Protein AF-A0A239F7V4-F1 (afdb_monomer)

Secondary structure (DSSP, 8-state):
-PPP----TTSSSSHHHHHHHHHHHHHHHHHHHHHHHHHHHHHHHHHHHHHHHHHHHHHHHHHHHHHHHHHHHHHHHHHHHHHHHHHHHHHHHHHHHHHHH-TT-HHHHHHHHHHHHHTPPPTTS-HHHHHHHHHH---

Sequence (139 aa):
MNDPGGISVGEVGGVVAGIVTVATTAGAGIAWLFRWGEKREESRSAKLQKWHEELEAREARMDAERAGDIAALRVDIAKLRREHGALHNAQQLLASALRALDPNNPALRMADDLLRQAFAVDPVTPPDMVATLGRIDPA

Organism: NCBI:txid861865

pLDDT: mean 71.72, std 17.5, range [36.72, 95.81]

Foldseek 3Di:
DDDDDDDDPPPPPPPVVVVVVVVVVVVVVVVVVVVVVVVVVVVVVVVVVVVVVVVVVVVVVVVVVVVVVVVVVVVVVVVVVVVLVVVLVVVVVVLVVVCVVPVPDPVSVVVVVVVCVVNPDDPPPPVVVVVVVVVVDDD

Structure (mmCIF, N/CA/C/O backbone):
data_AF-A0A239F7V4-F1
#
_entry.id   AF-A0A239F7V4-F1
#
loop_
_atom_site.group_PDB
_atom_site.id
_atom_site.type_symbol
_atom_site.label_atom_id
_atom_site.label_alt_id
_atom_site.label_comp_id
_atom_site.label_asym_id
_atom_site.label_entity_id
_atom_site.label_seq_id
_atom_site.pdbx_PDB_ins_code
_atom_site.Cartn_x
_atom_site.Cartn_y
_atom_site.Cartn_z
_atom_site.occupancy
_atom_site.B_iso_or_equiv
_atom_site.auth_seq_id
_atom_site.auth_comp_id
_atom_site.auth_asym_id
_atom_site.auth_atom_id
_atom_site.pdbx_PDB_model_num
ATOM 1 N N . MET A 1 1 ? 77.537 -7.798 -91.311 1.00 36.72 1 MET A N 1
ATOM 2 C CA . MET A 1 1 ? 77.524 -7.498 -89.864 1.00 36.72 1 MET A CA 1
ATOM 3 C C . MET A 1 1 ? 76.184 -7.957 -89.330 1.00 36.72 1 MET A C 1
ATOM 5 O O . MET A 1 1 ? 75.179 -7.638 -89.946 1.00 36.72 1 MET A O 1
ATOM 9 N N . ASN A 1 2 ? 76.217 -8.807 -88.306 1.00 40.03 2 ASN A N 1
ATOM 10 C CA . ASN A 1 2 ? 75.069 -9.476 -87.700 1.00 40.03 2 ASN A CA 1
ATOM 11 C C . ASN A 1 2 ? 74.193 -8.490 -86.918 1.00 40.03 2 ASN A C 1
ATOM 13 O O . ASN A 1 2 ? 74.729 -7.789 -86.064 1.00 40.03 2 ASN A O 1
ATOM 17 N N . ASP A 1 3 ? 72.879 -8.545 -87.126 1.00 41.44 3 ASP A N 1
ATOM 18 C CA . ASP A 1 3 ? 71.886 -8.150 -86.123 1.00 41.44 3 ASP A CA 1
ATOM 19 C C . ASP A 1 3 ? 71.465 -9.404 -85.340 1.00 41.44 3 ASP A C 1
ATOM 21 O O . ASP A 1 3 ? 70.906 -10.333 -85.933 1.00 41.44 3 ASP A O 1
ATOM 25 N N . PRO A 1 4 ? 71.729 -9.487 -84.025 1.00 50.25 4 PRO A N 1
ATOM 26 C CA . PRO A 1 4 ? 71.116 -10.475 -83.160 1.00 50.25 4 PRO A CA 1
ATOM 27 C C . PRO A 1 4 ? 69.972 -9.841 -82.358 1.00 50.25 4 PRO A C 1
ATOM 29 O O . PRO A 1 4 ? 70.101 -8.750 -81.810 1.00 50.25 4 PRO A O 1
ATOM 32 N N . GLY A 1 5 ? 68.882 -10.588 -82.204 1.00 37.44 5 GLY A N 1
ATOM 33 C CA . GLY A 1 5 ? 67.940 -10.362 -81.109 1.00 37.44 5 GLY A CA 1
ATOM 34 C C . GLY A 1 5 ? 66.621 -9.720 -81.510 1.00 37.44 5 GLY A C 1
ATOM 35 O O . GLY A 1 5 ? 66.233 -8.693 -80.963 1.00 37.44 5 GLY A O 1
ATOM 36 N N . GLY A 1 6 ? 65.882 -10.375 -82.406 1.00 44.31 6 GLY A N 1
ATOM 37 C CA . GLY A 1 6 ? 64.434 -10.216 -82.434 1.00 44.31 6 GLY A CA 1
ATOM 38 C C . GLY A 1 6 ? 63.850 -10.652 -81.090 1.00 44.31 6 GLY A C 1
ATOM 39 O O . GLY A 1 6 ? 63.882 -11.834 -80.753 1.00 44.31 6 GLY A O 1
ATOM 40 N N . ILE A 1 7 ? 63.320 -9.701 -80.324 1.00 43.66 7 ILE A N 1
ATOM 41 C CA . ILE A 1 7 ? 62.396 -9.993 -79.230 1.00 43.66 7 ILE A CA 1
ATOM 42 C C . ILE A 1 7 ? 60.995 -9.781 -79.796 1.00 43.66 7 ILE A C 1
ATOM 44 O O . ILE A 1 7 ? 60.593 -8.667 -80.126 1.00 43.66 7 ILE A O 1
ATOM 48 N N . SER A 1 8 ? 60.294 -10.898 -79.962 1.00 43.16 8 SER A N 1
ATOM 49 C CA . SER A 1 8 ? 58.886 -10.986 -80.329 1.00 43.16 8 SER A CA 1
ATOM 50 C C . SER A 1 8 ? 58.034 -10.058 -79.454 1.00 43.16 8 SER A C 1
ATOM 52 O O . SER A 1 8 ? 57.925 -10.241 -78.245 1.00 43.16 8 SER A O 1
ATOM 54 N N . VAL A 1 9 ? 57.385 -9.080 -80.088 1.00 47.47 9 VAL A N 1
ATOM 55 C CA . VAL A 1 9 ? 56.382 -8.178 -79.488 1.00 47.47 9 VAL A CA 1
ATOM 56 C C . VAL A 1 9 ? 55.025 -8.898 -79.287 1.00 47.47 9 VAL A C 1
ATOM 58 O O . VAL A 1 9 ? 54.051 -8.298 -78.845 1.00 47.47 9 VAL A O 1
ATOM 61 N N . GLY A 1 10 ? 54.945 -10.206 -79.566 1.00 44.31 10 GLY A N 1
ATOM 62 C CA . GLY A 1 10 ? 53.699 -10.980 -79.559 1.00 44.31 10 GLY A CA 1
ATOM 63 C C . GLY A 1 10 ? 53.335 -11.729 -78.270 1.00 44.31 10 GLY A C 1
ATOM 64 O O . GLY A 1 10 ? 52.204 -12.193 -78.179 1.00 44.31 10 GLY A O 1
ATOM 65 N N . GLU A 1 11 ? 54.217 -11.860 -77.270 1.00 47.53 11 GLU A N 1
ATOM 66 C CA . GLU A 1 11 ? 53.973 -12.783 -76.132 1.00 47.53 11 GLU A CA 1
ATOM 67 C C . GLU A 1 11 ? 53.836 -12.137 -74.740 1.00 47.53 11 GLU A C 1
ATOM 69 O O . GLU A 1 11 ? 53.456 -12.814 -73.789 1.00 47.53 11 GLU A O 1
ATOM 74 N N . VAL A 1 12 ? 54.046 -10.824 -74.584 1.00 47.25 12 VAL A N 1
ATOM 75 C CA . VAL A 1 12 ? 54.030 -10.167 -73.249 1.00 47.25 12 VAL A CA 1
ATOM 76 C C . VAL A 1 12 ? 52.736 -9.371 -72.975 1.00 47.25 12 VAL A C 1
ATOM 78 O O . VAL A 1 12 ? 52.574 -8.760 -71.922 1.00 47.25 12 VAL A O 1
ATOM 81 N N . GLY A 1 13 ? 51.755 -9.410 -73.883 1.00 38.97 13 GLY A N 1
ATOM 82 C CA . GLY A 1 13 ? 50.476 -8.694 -73.728 1.00 38.97 13 GLY A CA 1
ATOM 83 C C . GLY A 1 13 ? 49.399 -9.418 -72.902 1.00 38.97 13 GLY A C 1
ATOM 84 O O . GLY A 1 13 ? 48.442 -8.785 -72.466 1.00 38.97 13 GLY A O 1
ATOM 85 N N . GLY A 1 14 ? 49.532 -10.730 -72.672 1.00 40.56 14 GLY A N 1
ATOM 86 C CA . GLY A 1 14 ? 48.464 -11.557 -72.083 1.00 40.56 14 GLY A CA 1
ATOM 87 C C . GLY A 1 14 ? 48.470 -11.682 -70.553 1.00 40.56 14 GLY A C 1
ATOM 88 O O . GLY A 1 14 ? 47.433 -11.965 -69.959 1.00 40.56 14 GLY A O 1
ATOM 89 N N . VAL A 1 15 ? 49.610 -11.457 -69.889 1.00 46.06 15 VAL A N 1
ATOM 90 C CA . VAL A 1 15 ? 49.762 -11.752 -68.446 1.00 46.06 15 VAL A CA 1
ATOM 91 C C . VAL A 1 15 ? 49.470 -10.534 -67.559 1.00 46.06 15 VAL A C 1
ATOM 93 O O . VAL A 1 15 ? 48.975 -10.680 -66.443 1.00 46.06 15 VAL A O 1
ATOM 96 N N . VAL A 1 16 ? 49.684 -9.313 -68.060 1.00 48.03 16 VAL A N 1
ATOM 97 C CA . VAL A 1 16 ? 49.477 -8.086 -67.267 1.00 48.03 16 VAL A CA 1
ATOM 98 C C . VAL A 1 16 ? 47.987 -7.739 -67.121 1.00 48.03 16 VAL A C 1
ATOM 100 O O . VAL A 1 16 ? 47.571 -7.260 -66.068 1.00 48.03 16 VAL A O 1
ATOM 103 N N . ALA A 1 17 ? 47.149 -8.070 -68.109 1.00 48.44 17 ALA A N 1
ATOM 104 C CA . ALA A 1 17 ? 45.699 -7.870 -68.015 1.00 48.44 17 ALA A CA 1
ATOM 105 C C . ALA A 1 17 ? 45.035 -8.788 -66.968 1.00 48.44 17 ALA A C 1
ATOM 107 O O . ALA A 1 17 ? 44.174 -8.331 -66.218 1.00 48.44 17 ALA A O 1
ATOM 108 N N . GLY A 1 18 ? 45.476 -10.049 -66.857 1.00 42.00 18 GLY A N 1
ATOM 109 C CA . GLY A 1 18 ? 44.911 -11.016 -65.908 1.00 42.00 18 GLY A CA 1
ATOM 110 C C . GLY A 1 18 ? 45.158 -10.649 -64.439 1.00 42.00 18 GLY A C 1
ATOM 111 O O . GLY A 1 18 ? 44.256 -10.761 -63.607 1.00 42.00 18 GLY A O 1
ATOM 112 N N . ILE A 1 19 ? 46.350 -10.135 -64.118 1.00 50.59 19 ILE A N 1
ATOM 113 C CA . ILE A 1 19 ? 46.725 -9.767 -62.742 1.00 50.59 19 ILE A CA 1
ATOM 114 C C . ILE A 1 19 ? 45.968 -8.514 -62.275 1.00 50.59 19 ILE A C 1
ATOM 116 O O . ILE A 1 19 ? 45.496 -8.472 -61.138 1.00 50.59 19 ILE A O 1
ATOM 120 N N . VAL A 1 20 ? 45.766 -7.524 -63.151 1.00 52.22 20 VAL A N 1
ATOM 121 C CA . VAL A 1 20 ? 44.998 -6.313 -62.811 1.00 52.22 20 VAL A CA 1
ATOM 122 C C . VAL A 1 20 ? 43.518 -6.639 -62.572 1.00 52.22 20 VAL A C 1
ATOM 124 O O . VAL A 1 20 ? 42.923 -6.117 -61.626 1.00 52.22 20 VAL A O 1
ATOM 127 N N . THR A 1 21 ? 42.919 -7.552 -63.347 1.00 52.03 21 THR A N 1
ATOM 128 C CA . THR A 1 21 ? 41.531 -7.996 -63.117 1.00 52.03 21 THR A CA 1
ATOM 129 C C . THR A 1 21 ? 41.358 -8.808 -61.834 1.00 52.03 21 THR A C 1
ATOM 131 O O . THR A 1 21 ? 40.339 -8.661 -61.162 1.00 52.03 21 THR A O 1
ATOM 134 N N . VAL A 1 22 ? 42.351 -9.611 -61.436 1.00 53.94 22 VAL A N 1
ATOM 135 C CA . VAL A 1 22 ? 42.312 -10.366 -60.170 1.00 53.94 22 VAL A CA 1
ATOM 136 C C . VAL A 1 22 ? 42.514 -9.436 -58.971 1.00 53.94 22 VAL A C 1
ATOM 138 O O . VAL A 1 22 ? 41.802 -9.557 -57.978 1.00 53.94 22 VAL A O 1
ATOM 141 N N . ALA A 1 23 ? 43.409 -8.449 -59.065 1.00 55.62 23 ALA A N 1
ATOM 142 C CA . ALA A 1 23 ? 43.623 -7.477 -57.991 1.00 55.62 23 ALA A CA 1
ATOM 143 C C . ALA A 1 23 ? 42.403 -6.563 -57.771 1.00 55.62 23 ALA A C 1
ATOM 145 O O . ALA A 1 23 ? 42.024 -6.288 -56.633 1.00 55.62 23 ALA A O 1
ATOM 146 N N . THR A 1 24 ? 41.747 -6.125 -58.847 1.00 57.25 24 THR A N 1
ATOM 147 C CA . THR A 1 24 ? 40.544 -5.279 -58.759 1.00 57.25 24 THR A CA 1
ATOM 148 C C . THR A 1 24 ? 39.310 -6.051 -58.295 1.00 57.25 24 THR A C 1
ATOM 150 O O . THR A 1 24 ? 38.545 -5.525 -57.487 1.00 57.25 24 THR A O 1
ATOM 153 N N . THR A 1 25 ? 39.129 -7.309 -58.709 1.00 57.09 25 THR A N 1
ATOM 154 C CA . THR A 1 25 ? 38.042 -8.160 -58.186 1.00 57.09 25 THR A CA 1
ATOM 155 C C . THR A 1 25 ? 38.284 -8.593 -56.740 1.00 57.09 25 THR A C 1
ATOM 157 O O . THR A 1 25 ? 37.337 -8.600 -55.954 1.00 57.09 25 THR A O 1
ATOM 160 N N . ALA A 1 26 ? 39.534 -8.850 -56.338 1.00 60.94 26 ALA A N 1
ATOM 161 C CA . ALA A 1 26 ? 39.887 -9.074 -54.935 1.00 60.94 26 ALA A CA 1
ATOM 162 C C . ALA A 1 26 ? 39.622 -7.822 -54.078 1.00 60.94 26 ALA A C 1
ATOM 164 O O . ALA A 1 26 ? 38.993 -7.920 -53.025 1.00 60.94 26 ALA A O 1
ATOM 165 N N . GLY A 1 27 ? 40.014 -6.635 -54.554 1.00 62.25 27 GLY A N 1
ATOM 166 C CA . GLY A 1 27 ? 39.732 -5.364 -53.879 1.00 62.25 27 GLY A CA 1
ATOM 167 C C . GLY A 1 27 ? 38.233 -5.073 -53.750 1.00 62.25 27 GLY A C 1
ATOM 168 O O . GLY A 1 27 ? 37.765 -4.700 -52.674 1.00 62.25 27 GLY A O 1
ATOM 169 N N . ALA A 1 28 ? 37.453 -5.314 -54.808 1.00 66.75 28 ALA A N 1
ATOM 170 C CA . ALA A 1 28 ? 35.999 -5.158 -54.785 1.00 66.75 28 ALA A CA 1
ATOM 171 C C . ALA A 1 28 ? 35.309 -6.173 -53.856 1.00 66.75 28 ALA A C 1
ATOM 173 O O . ALA A 1 28 ? 34.363 -5.815 -53.154 1.00 66.75 28 ALA A O 1
ATOM 174 N N . GLY A 1 29 ? 35.798 -7.417 -53.805 1.00 66.12 29 GLY A N 1
ATOM 175 C CA . GLY A 1 29 ? 35.296 -8.452 -52.898 1.00 66.12 29 GLY A CA 1
ATOM 176 C C . GLY A 1 29 ? 35.548 -8.122 -51.425 1.00 66.12 29 GLY A C 1
ATOM 177 O O . GLY A 1 29 ? 34.646 -8.253 -50.598 1.00 66.12 29 GLY A O 1
ATOM 178 N N . ILE A 1 30 ? 36.739 -7.611 -51.101 1.00 69.81 30 ILE A N 1
ATOM 179 C CA . ILE A 1 30 ? 37.094 -7.169 -49.745 1.00 69.81 30 ILE A CA 1
ATOM 180 C C . ILE A 1 30 ? 36.273 -5.931 -49.344 1.00 69.81 30 ILE A C 1
ATOM 182 O O . ILE A 1 30 ? 35.695 -5.902 -48.258 1.00 69.81 30 ILE A O 1
ATOM 186 N N . ALA A 1 31 ? 36.133 -4.941 -50.232 1.00 67.81 31 ALA A N 1
ATOM 187 C CA . ALA A 1 31 ? 35.311 -3.754 -49.980 1.00 67.81 31 ALA A CA 1
ATOM 188 C C . ALA A 1 31 ? 33.819 -4.092 -49.790 1.00 67.81 31 ALA A C 1
ATOM 190 O O . ALA A 1 31 ? 33.137 -3.491 -48.958 1.00 67.81 31 ALA A O 1
ATOM 191 N N . TRP A 1 32 ? 33.302 -5.080 -50.528 1.00 74.81 32 TRP A N 1
ATOM 192 C CA . TRP A 1 32 ? 31.935 -5.570 -50.359 1.00 74.81 32 TRP A CA 1
ATOM 193 C C . TRP A 1 32 ? 31.721 -6.211 -48.982 1.00 74.81 32 TRP A C 1
ATOM 195 O O . TRP A 1 32 ? 30.709 -5.924 -48.344 1.00 74.81 32 TRP A O 1
ATOM 205 N N . LEU A 1 33 ? 32.682 -7.003 -48.491 1.00 72.81 33 LEU A N 1
ATOM 206 C CA . LEU A 1 33 ? 32.618 -7.620 -47.161 1.00 72.81 33 LEU A CA 1
ATOM 207 C C . LEU A 1 33 ? 32.623 -6.578 -46.034 1.00 72.81 33 LEU A C 1
ATOM 209 O O . LEU A 1 33 ? 31.794 -6.674 -45.128 1.00 72.81 33 LEU A O 1
ATOM 213 N N . PHE A 1 34 ? 33.481 -5.555 -46.113 1.00 72.25 34 PHE A N 1
ATOM 214 C CA . PHE A 1 34 ? 33.506 -4.473 -45.121 1.00 72.25 34 PHE A CA 1
ATOM 215 C C . PHE A 1 34 ? 32.202 -3.665 -45.110 1.00 72.25 34 PHE A C 1
ATOM 217 O O . PHE A 1 34 ? 31.598 -3.486 -44.054 1.00 72.25 34 PHE A O 1
ATOM 224 N N . ARG A 1 35 ? 31.681 -3.296 -46.288 1.00 69.00 35 ARG A N 1
ATOM 225 C CA . ARG A 1 35 ? 30.400 -2.579 -46.406 1.00 69.00 35 ARG A CA 1
ATOM 226 C C . ARG A 1 35 ? 29.203 -3.411 -45.926 1.00 69.00 35 ARG A C 1
ATOM 228 O O . ARG A 1 35 ? 28.186 -2.862 -45.501 1.00 69.00 35 ARG A O 1
ATOM 235 N N . TRP A 1 36 ? 29.286 -4.740 -46.014 1.00 65.75 36 TRP A N 1
ATOM 236 C CA . TRP A 1 36 ? 28.256 -5.645 -45.495 1.00 65.75 36 TRP A CA 1
ATOM 237 C C . TRP A 1 36 ? 28.328 -5.795 -43.967 1.00 65.75 36 TRP A C 1
ATOM 239 O O . TRP A 1 36 ? 27.290 -5.945 -43.319 1.00 65.75 36 TRP A O 1
ATOM 249 N N . GLY A 1 37 ? 29.534 -5.704 -43.396 1.00 68.06 37 GLY A N 1
ATOM 250 C CA . GLY A 1 37 ? 29.784 -5.642 -41.955 1.00 68.06 37 GLY A CA 1
ATOM 251 C C . GLY A 1 37 ? 29.244 -4.363 -41.314 1.00 68.06 37 GLY A C 1
ATOM 252 O O . GLY A 1 37 ? 28.454 -4.459 -40.378 1.00 68.06 37 GLY A O 1
ATOM 253 N N . GLU A 1 38 ? 29.560 -3.192 -41.876 1.00 66.75 38 GLU A N 1
ATOM 254 C CA . GLU A 1 38 ? 29.080 -1.888 -41.377 1.00 66.75 38 GLU A CA 1
ATOM 255 C C . GLU A 1 38 ? 27.551 -1.804 -41.364 1.00 66.75 38 GLU A C 1
ATOM 257 O O . GLU A 1 38 ? 26.955 -1.488 -40.338 1.00 66.75 38 GLU A O 1
ATOM 262 N N . LYS A 1 39 ? 26.881 -2.207 -42.454 1.00 62.19 39 LYS A N 1
ATOM 263 C CA . LYS A 1 39 ? 25.407 -2.251 -42.489 1.00 62.19 39 LYS A CA 1
ATOM 264 C C . LYS A 1 39 ? 24.812 -3.193 -41.438 1.00 62.19 39 LYS A C 1
ATOM 266 O O . LYS A 1 39 ? 23.679 -2.996 -40.999 1.00 62.19 39 LYS A O 1
ATOM 271 N N . ARG A 1 40 ? 25.539 -4.243 -41.039 1.00 61.78 40 ARG A N 1
ATOM 272 C CA . ARG A 1 40 ? 25.110 -5.158 -39.973 1.00 61.78 40 ARG A CA 1
ATOM 273 C C . ARG A 1 40 ? 25.373 -4.590 -38.584 1.00 61.78 40 ARG A C 1
ATOM 275 O O . ARG A 1 40 ? 24.513 -4.776 -37.726 1.00 61.78 40 ARG A O 1
ATOM 282 N N . GLU A 1 41 ? 26.489 -3.910 -38.356 1.00 61.78 41 GLU A N 1
ATOM 283 C CA . GLU A 1 41 ? 26.753 -3.203 -37.097 1.00 61.78 41 GLU A CA 1
ATOM 284 C C . GLU A 1 41 ? 25.757 -2.073 -36.870 1.00 61.78 41 GLU A C 1
ATOM 286 O O . GLU A 1 41 ? 25.142 -2.031 -35.809 1.00 61.78 41 GLU A O 1
ATOM 291 N N . GLU A 1 42 ? 25.489 -1.264 -37.892 1.00 61.91 42 GLU A N 1
ATOM 292 C CA . GLU A 1 42 ? 24.477 -0.206 -37.857 1.00 61.91 42 GLU A CA 1
ATOM 293 C C .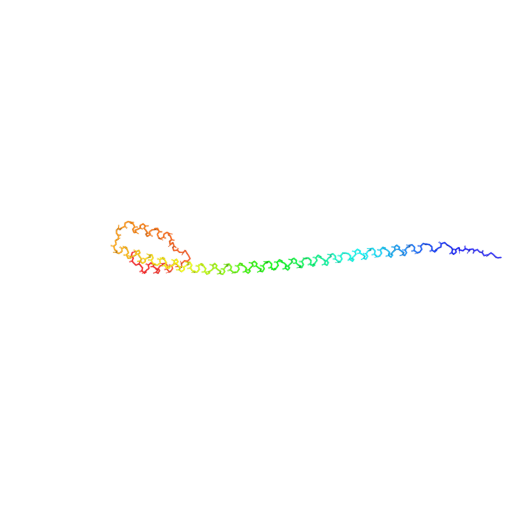 GLU A 1 42 ? 23.077 -0.784 -37.576 1.00 61.91 42 GLU A C 1
ATOM 295 O O . GLU A 1 42 ? 22.300 -0.244 -36.792 1.00 61.91 42 GLU A O 1
ATOM 300 N N . SER A 1 43 ? 22.773 -1.974 -38.113 1.00 74.12 43 SER A N 1
ATOM 301 C CA . SER A 1 43 ? 21.523 -2.677 -37.796 1.00 74.12 43 SER A CA 1
ATOM 302 C C . SER A 1 43 ? 21.474 -3.257 -36.376 1.00 74.12 43 SER A C 1
ATOM 304 O O . SER A 1 43 ? 20.385 -3.454 -35.837 1.00 74.12 43 SER A O 1
ATOM 306 N N . ARG A 1 44 ? 22.624 -3.578 -35.768 1.00 74.38 44 ARG A N 1
ATOM 307 C CA . ARG A 1 44 ? 22.712 -4.097 -34.394 1.00 74.38 44 ARG A CA 1
ATOM 308 C C . ARG A 1 44 ? 22.631 -2.961 -33.387 1.00 74.38 44 ARG A C 1
ATOM 310 O O . ARG A 1 44 ? 21.862 -3.088 -32.441 1.00 74.38 44 ARG A O 1
ATOM 317 N N . SER A 1 45 ? 23.347 -1.862 -33.611 1.00 77.69 45 SER A N 1
ATOM 318 C CA . SER A 1 45 ? 23.265 -0.667 -32.770 1.00 77.69 45 SER A CA 1
ATOM 319 C C . SER A 1 45 ? 21.861 -0.066 -32.806 1.00 77.69 45 SER A C 1
ATOM 321 O O . SER A 1 45 ? 21.304 0.202 -31.749 1.00 77.69 45 SER A O 1
ATOM 323 N N . ALA A 1 46 ? 21.220 0.011 -33.977 1.00 81.25 46 ALA A N 1
ATOM 324 C CA . ALA A 1 46 ? 19.832 0.463 -34.086 1.00 81.25 46 ALA A CA 1
ATOM 325 C C . ALA A 1 46 ? 18.842 -0.459 -33.349 1.00 81.25 46 ALA A C 1
ATOM 327 O O . ALA A 1 46 ? 17.887 0.010 -32.731 1.00 81.25 46 ALA A O 1
ATOM 328 N N . LYS A 1 47 ? 19.061 -1.783 -33.378 1.00 83.31 47 LYS A N 1
ATOM 329 C CA . LYS A 1 47 ? 18.240 -2.740 -32.615 1.00 83.31 47 LYS A CA 1
ATOM 330 C C . LYS A 1 47 ? 18.454 -2.619 -31.111 1.00 83.31 47 LYS A C 1
ATOM 332 O O . LYS A 1 47 ? 17.474 -2.674 -30.379 1.00 83.31 47 LYS A O 1
ATOM 337 N N . LEU A 1 48 ? 19.699 -2.455 -30.668 1.00 87.56 48 LEU A N 1
ATOM 338 C CA . LEU A 1 48 ? 20.036 -2.249 -29.259 1.00 87.56 48 LEU A CA 1
ATOM 339 C C . LEU A 1 48 ? 19.441 -0.942 -28.742 1.00 87.56 48 LEU A C 1
ATOM 341 O O . LEU A 1 48 ? 18.816 -0.946 -27.692 1.00 87.56 48 LEU A O 1
ATOM 3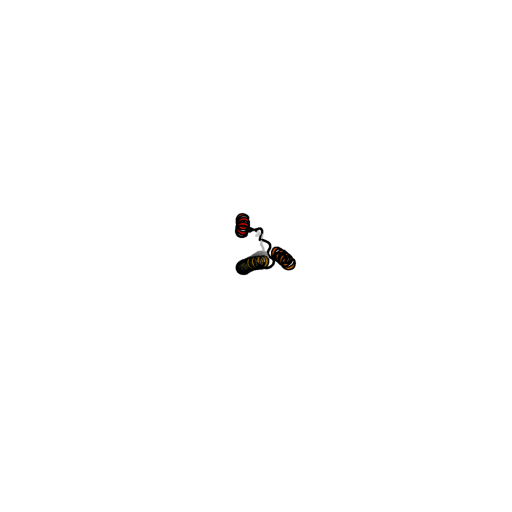45 N N . GLN A 1 49 ? 19.555 0.137 -29.513 1.00 90.94 49 GLN A N 1
ATOM 346 C CA . GLN A 1 49 ? 18.965 1.428 -29.177 1.00 90.94 49 GLN A CA 1
ATOM 347 C C . GLN A 1 49 ? 17.443 1.320 -29.031 1.00 90.94 49 GLN A C 1
ATOM 349 O O . GLN A 1 49 ? 16.890 1.705 -28.007 1.00 90.94 49 GLN A O 1
ATOM 354 N N . LYS A 1 50 ? 16.775 0.683 -30.000 1.00 91.81 50 LYS A N 1
ATOM 355 C CA . LYS A 1 50 ? 15.333 0.424 -29.927 1.00 91.81 50 LYS A CA 1
ATOM 356 C C . LYS A 1 50 ? 14.952 -0.438 -28.717 1.00 91.81 50 LYS A C 1
ATOM 358 O O . LYS A 1 50 ? 13.908 -0.219 -28.115 1.00 91.81 50 LYS A O 1
ATOM 363 N N . TRP A 1 51 ? 15.771 -1.431 -28.375 1.00 93.19 51 TRP A N 1
ATOM 364 C CA . TRP A 1 51 ? 15.559 -2.261 -27.187 1.00 93.19 51 TRP A CA 1
ATOM 365 C C . TRP A 1 51 ? 15.731 -1.470 -25.892 1.00 93.19 51 TRP A C 1
ATOM 367 O O . TRP A 1 51 ? 14.935 -1.665 -24.980 1.00 93.19 51 TRP A O 1
ATOM 377 N N . HIS A 1 52 ? 16.719 -0.578 -25.812 1.00 94.25 52 HIS A N 1
ATOM 378 C CA . HIS A 1 52 ? 16.898 0.309 -24.664 1.00 94.25 52 HIS A CA 1
ATOM 379 C C . HIS A 1 52 ? 15.701 1.241 -24.489 1.00 94.25 52 HIS A C 1
ATOM 381 O O . HIS A 1 52 ? 15.139 1.293 -23.402 1.00 94.25 52 HIS A O 1
ATOM 387 N N . GLU A 1 53 ? 15.245 1.875 -25.567 1.00 94.44 53 GLU A N 1
ATOM 388 C CA . GLU A 1 53 ? 14.063 2.743 -25.544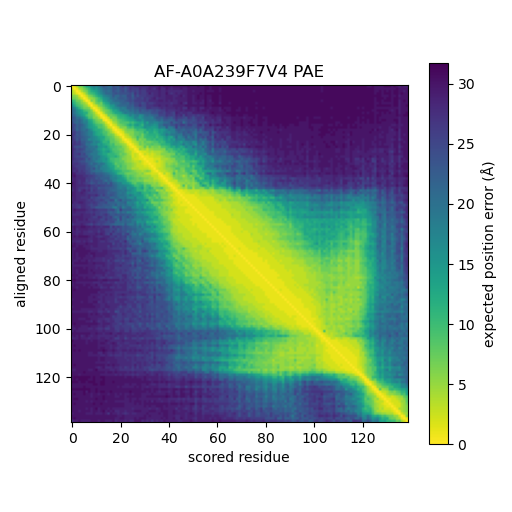 1.00 94.44 53 GLU A CA 1
ATOM 389 C C . GLU A 1 53 ? 12.797 1.981 -25.125 1.00 94.44 53 GLU A C 1
ATOM 391 O O . GLU A 1 53 ? 12.003 2.470 -24.322 1.00 94.44 53 GLU A O 1
ATOM 396 N N . GLU A 1 54 ? 12.605 0.757 -25.628 1.00 92.75 54 GLU A N 1
ATOM 397 C CA . GLU A 1 54 ? 11.468 -0.078 -25.235 1.00 92.75 54 GLU A CA 1
ATOM 398 C C . GLU A 1 54 ? 11.546 -0.498 -23.759 1.00 92.75 54 GLU A C 1
ATOM 400 O O . GLU A 1 54 ? 10.520 -0.556 -23.078 1.00 92.75 54 GLU A O 1
ATOM 405 N N . LEU A 1 55 ? 12.747 -0.782 -23.254 1.00 95.44 55 LEU A N 1
ATOM 406 C CA . LEU A 1 55 ? 12.958 -1.184 -21.867 1.00 95.44 55 LEU A CA 1
ATOM 407 C C . LEU A 1 55 ? 12.734 -0.012 -20.906 1.00 95.44 55 LEU A C 1
ATOM 409 O O . LEU A 1 55 ? 11.986 -0.170 -19.944 1.00 95.44 55 LEU A O 1
ATOM 413 N N . GLU A 1 56 ? 13.280 1.164 -21.217 1.00 95.81 56 GLU A N 1
ATOM 414 C CA . GLU A 1 56 ? 13.054 2.398 -20.455 1.00 95.81 56 GLU A CA 1
ATOM 415 C C . GLU A 1 56 ? 11.571 2.780 -20.436 1.00 95.81 56 GLU A C 1
ATOM 417 O O . GLU A 1 56 ? 11.021 3.093 -19.380 1.00 95.81 56 GLU A O 1
ATOM 422 N N . ALA A 1 57 ? 10.878 2.686 -21.576 1.00 94.75 57 ALA A N 1
ATOM 423 C CA . ALA A 1 57 ? 9.445 2.964 -21.640 1.00 94.75 57 ALA A CA 1
ATOM 424 C C . ALA A 1 57 ? 8.622 1.985 -20.783 1.00 94.75 57 ALA A C 1
ATOM 426 O O . ALA A 1 57 ? 7.643 2.383 -20.145 1.00 94.75 57 ALA A O 1
ATOM 427 N N . ARG A 1 58 ? 9.008 0.702 -20.747 1.00 93.31 58 ARG A N 1
ATOM 428 C CA . ARG A 1 58 ? 8.360 -0.300 -19.885 1.00 93.31 58 ARG A CA 1
ATOM 429 C C . ARG A 1 58 ? 8.638 -0.046 -18.409 1.00 93.31 58 ARG A C 1
ATOM 431 O O . ARG A 1 58 ? 7.713 -0.161 -17.609 1.00 93.31 58 ARG A O 1
ATOM 438 N N . GLU A 1 59 ? 9.870 0.294 -18.050 1.00 95.38 59 GLU A N 1
ATOM 439 C CA . GLU A 1 59 ? 10.255 0.595 -16.670 1.00 95.38 59 GLU A CA 1
ATOM 440 C C . GLU A 1 59 ? 9.525 1.837 -16.153 1.00 95.38 59 GLU A C 1
ATOM 442 O O . GLU A 1 59 ? 8.838 1.760 -15.135 1.00 95.38 59 GLU A O 1
ATOM 447 N N . ALA A 1 60 ? 9.520 2.923 -16.931 1.00 94.81 60 ALA A N 1
ATOM 448 C CA . ALA A 1 60 ? 8.785 4.142 -16.602 1.00 94.81 60 ALA A CA 1
ATOM 449 C C . ALA A 1 60 ? 7.281 3.889 -16.412 1.00 94.81 60 ALA A C 1
ATOM 451 O O . ALA A 1 60 ? 6.656 4.448 -15.508 1.00 94.81 60 ALA A O 1
ATOM 452 N N . ARG A 1 61 ? 6.686 3.017 -17.238 1.00 94.25 61 ARG A N 1
ATOM 453 C CA . ARG A 1 61 ? 5.280 2.631 -17.092 1.00 94.25 61 ARG A CA 1
ATOM 454 C C . ARG A 1 61 ? 5.032 1.841 -15.804 1.00 94.25 61 ARG A C 1
ATOM 456 O O . ARG A 1 61 ? 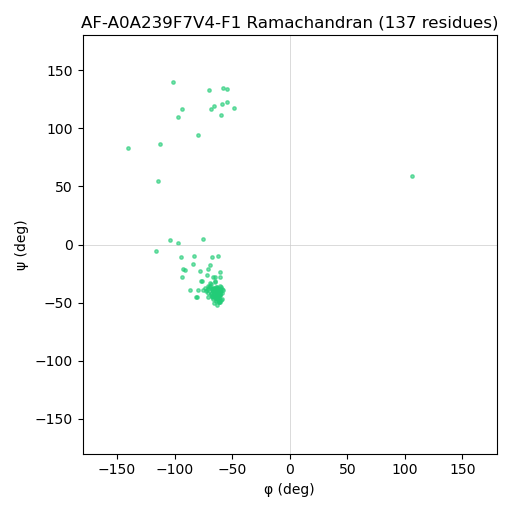4.078 2.149 -15.095 1.00 94.25 61 ARG A O 1
ATOM 463 N N . MET A 1 62 ? 5.870 0.849 -15.499 1.00 92.31 62 MET A N 1
ATOM 464 C CA . MET A 1 62 ? 5.740 0.060 -14.268 1.00 92.31 62 MET A CA 1
ATOM 465 C C . MET A 1 62 ? 5.902 0.930 -13.022 1.00 92.31 62 MET A C 1
ATOM 467 O O . MET A 1 62 ? 5.170 0.749 -12.052 1.00 92.31 62 MET A O 1
ATOM 471 N N . ASP A 1 63 ? 6.826 1.886 -13.043 1.00 95.06 63 ASP A N 1
ATOM 472 C CA . ASP A 1 63 ? 7.041 2.783 -11.911 1.00 95.06 63 ASP A CA 1
ATOM 473 C C . ASP A 1 63 ? 5.889 3.774 -11.729 1.00 95.06 63 ASP A C 1
ATOM 475 O O . ASP A 1 63 ? 5.486 4.038 -10.595 1.00 95.06 63 ASP A O 1
ATOM 479 N N . ALA A 1 64 ? 5.290 4.257 -12.821 1.00 93.31 64 ALA A N 1
ATOM 480 C CA . ALA A 1 64 ? 4.081 5.073 -12.756 1.00 93.31 64 ALA A CA 1
ATOM 481 C C . ALA A 1 64 ? 2.881 4.290 -12.187 1.00 93.31 64 ALA A C 1
ATOM 483 O O . ALA A 1 64 ? 2.174 4.805 -11.318 1.00 93.31 64 ALA A O 1
ATOM 484 N N . GLU A 1 65 ? 2.676 3.044 -12.630 1.00 91.75 65 GLU A N 1
ATOM 485 C CA . GLU A 1 65 ? 1.629 2.153 -12.105 1.00 91.75 65 GLU A CA 1
ATOM 486 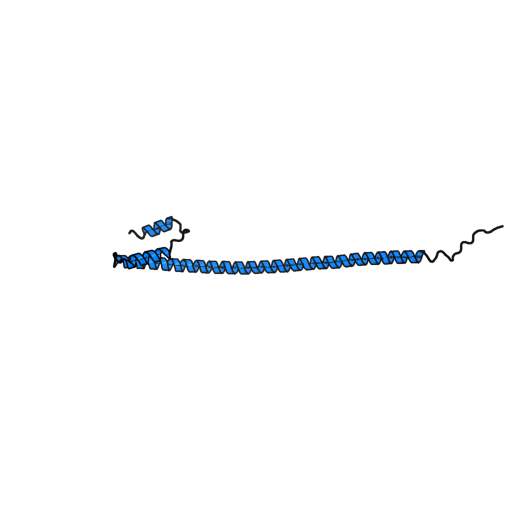C C . GLU A 1 65 ? 1.848 1.885 -10.602 1.00 91.75 65 GLU A C 1
ATOM 488 O O . GLU A 1 65 ? 0.957 2.141 -9.791 1.00 91.75 65 GLU A O 1
ATOM 493 N N . ARG A 1 66 ? 3.072 1.512 -10.198 1.00 93.31 66 ARG A N 1
ATOM 494 C CA . ARG A 1 66 ? 3.438 1.310 -8.782 1.00 93.31 66 ARG A CA 1
ATOM 495 C C . ARG A 1 66 ? 3.228 2.559 -7.933 1.00 93.31 66 ARG A C 1
ATOM 497 O O . ARG A 1 66 ? 2.760 2.457 -6.801 1.00 93.31 66 ARG A O 1
ATOM 504 N N . ALA A 1 67 ? 3.592 3.736 -8.440 1.00 93.12 67 ALA A N 1
ATOM 505 C CA . ALA A 1 67 ? 3.403 4.989 -7.716 1.00 93.12 67 ALA A CA 1
ATOM 506 C C . ALA A 1 67 ? 1.913 5.278 -7.474 1.00 93.12 67 ALA A C 1
ATOM 508 O O . ALA A 1 67 ? 1.544 5.705 -6.375 1.00 93.12 67 ALA A O 1
ATOM 509 N N . GLY A 1 68 ? 1.065 4.996 -8.468 1.00 91.69 68 GLY A N 1
ATOM 510 C CA . GLY A 1 68 ? -0.390 5.077 -8.349 1.00 91.69 68 GLY A CA 1
ATOM 511 C C . GLY A 1 68 ? -0.940 4.120 -7.291 1.00 91.69 68 GLY A C 1
ATOM 512 O O . GLY A 1 68 ? -1.656 4.555 -6.386 1.00 91.69 68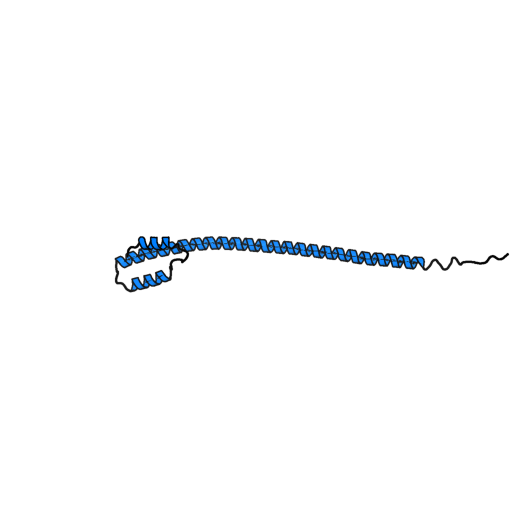 GLY A O 1
ATOM 513 N N . ASP A 1 69 ? -0.536 2.852 -7.343 1.00 92.00 69 ASP A N 1
ATOM 514 C CA . ASP A 1 69 ? -0.971 1.826 -6.390 1.00 92.00 69 ASP A CA 1
ATOM 515 C C . ASP A 1 69 ? -0.553 2.166 -4.954 1.00 92.00 69 ASP A C 1
ATOM 517 O O . ASP A 1 69 ? -1.355 2.085 -4.024 1.00 92.00 69 ASP A O 1
ATOM 521 N N . ILE A 1 70 ? 0.688 2.624 -4.754 1.00 93.31 70 ILE A N 1
ATOM 522 C CA . ILE A 1 70 ? 1.180 3.053 -3.438 1.00 93.31 70 ILE A CA 1
ATOM 523 C C . ILE A 1 70 ? 0.368 4.243 -2.915 1.00 93.31 70 ILE A C 1
ATOM 525 O O . ILE A 1 70 ? 0.057 4.300 -1.722 1.00 93.31 70 ILE A O 1
ATOM 529 N N . ALA A 1 71 ? 0.028 5.205 -3.775 1.00 91.88 71 ALA A N 1
ATOM 530 C CA . ALA A 1 71 ? -0.783 6.350 -3.381 1.00 91.88 71 ALA A CA 1
ATOM 531 C C . ALA A 1 71 ? -2.202 5.922 -2.971 1.00 91.88 71 ALA A C 1
ATOM 533 O O . ALA A 1 71 ? -2.681 6.356 -1.921 1.00 91.88 71 ALA A O 1
ATOM 534 N N . ALA A 1 72 ? -2.835 5.032 -3.740 1.00 92.19 72 ALA A N 1
ATOM 535 C CA . ALA A 1 72 ? -4.152 4.483 -3.426 1.00 92.19 72 ALA A CA 1
ATOM 536 C C . ALA A 1 72 ? -4.139 3.712 -2.095 1.00 92.19 72 ALA A C 1
ATOM 538 O O . ALA A 1 72 ? -4.914 4.024 -1.190 1.00 92.19 72 ALA A O 1
ATOM 539 N N . LEU A 1 73 ? -3.173 2.807 -1.911 1.00 92.19 73 LEU A N 1
ATOM 540 C CA . LEU A 1 73 ? -3.013 2.045 -0.670 1.00 92.19 73 LEU A CA 1
ATOM 541 C C . LEU A 1 73 ? -2.805 2.952 0.548 1.00 92.19 73 LEU A C 1
ATOM 543 O O . LEU A 1 73 ? -3.350 2.685 1.616 1.00 92.19 73 LEU A O 1
ATOM 547 N N . ARG A 1 74 ? -2.051 4.051 0.418 1.00 90.69 74 ARG A N 1
ATOM 548 C CA . ARG A 1 74 ? -1.875 5.023 1.513 1.00 90.69 74 ARG A CA 1
ATOM 549 C C . ARG A 1 74 ? -3.188 5.692 1.909 1.00 90.69 74 ARG A C 1
ATOM 551 O O . ARG A 1 74 ? -3.427 5.883 3.103 1.00 90.69 74 ARG A O 1
ATOM 558 N N . VAL A 1 75 ? -4.026 6.047 0.935 1.00 92.56 75 VAL A N 1
ATOM 559 C CA . VAL A 1 75 ? -5.352 6.629 1.187 1.00 92.56 75 VAL A CA 1
ATOM 560 C C . VAL A 1 75 ? -6.251 5.619 1.895 1.00 92.56 75 VAL A C 1
ATOM 562 O O . VAL A 1 75 ? -6.862 5.960 2.912 1.00 92.56 75 VAL A O 1
ATOM 565 N N . ASP A 1 76 ? -6.272 4.377 1.419 1.00 88.94 76 ASP A N 1
ATOM 566 C CA . ASP A 1 76 ? -7.094 3.314 1.996 1.00 88.94 76 ASP A CA 1
ATOM 567 C C . ASP A 1 76 ? -6.649 2.954 3.415 1.00 88.94 76 ASP A C 1
ATOM 569 O O . ASP A 1 76 ? -7.481 2.876 4.318 1.00 88.94 76 ASP A O 1
ATOM 573 N N . ILE A 1 77 ? -5.341 2.849 3.667 1.00 91.44 77 ILE A N 1
ATOM 574 C CA . ILE A 1 77 ? -4.794 2.636 5.015 1.00 91.44 77 ILE A CA 1
ATOM 575 C C . ILE A 1 77 ? -5.178 3.794 5.943 1.00 91.44 77 ILE A C 1
ATOM 577 O O . ILE A 1 77 ? -5.578 3.567 7.086 1.00 91.44 77 ILE A O 1
ATOM 581 N N . ALA A 1 78 ? -5.082 5.044 5.479 1.00 83.62 78 ALA A N 1
ATOM 582 C CA . ALA A 1 78 ? -5.460 6.203 6.286 1.00 83.62 78 ALA A CA 1
ATOM 583 C C . ALA A 1 78 ? -6.963 6.219 6.605 1.00 83.62 78 ALA A C 1
ATOM 585 O O . ALA A 1 78 ? -7.360 6.564 7.721 1.00 83.62 78 ALA A O 1
ATOM 586 N N . LYS A 1 79 ? -7.809 5.830 5.646 1.00 87.25 79 LYS A N 1
ATOM 587 C CA . LYS A 1 79 ? -9.250 5.661 5.853 1.00 87.25 79 LYS A CA 1
ATOM 588 C C . LYS A 1 79 ? -9.530 4.558 6.875 1.00 87.25 79 LYS A C 1
ATOM 590 O O . LYS A 1 79 ? -10.195 4.835 7.871 1.00 87.25 79 LYS A O 1
ATOM 595 N N . LEU A 1 80 ? -8.950 3.376 6.684 1.00 87.31 80 LEU A N 1
ATOM 596 C CA . LEU A 1 80 ? -9.151 2.223 7.557 1.00 87.31 80 LEU A CA 1
ATOM 597 C C . LEU A 1 80 ? -8.697 2.510 8.993 1.00 87.31 80 LEU A C 1
ATOM 599 O O . LEU A 1 80 ? -9.404 2.178 9.937 1.00 87.31 80 LEU A O 1
ATOM 603 N N . ARG A 1 81 ? -7.569 3.209 9.179 1.00 85.25 81 ARG A N 1
ATOM 604 C CA . ARG A 1 81 ? -7.100 3.643 10.507 1.00 85.25 81 ARG A CA 1
ATOM 605 C C . ARG A 1 81 ? -8.093 4.564 11.215 1.00 85.25 81 ARG A C 1
ATOM 607 O O . ARG A 1 81 ? -8.306 4.413 12.416 1.00 85.25 81 ARG A O 1
ATOM 614 N N . ARG A 1 82 ? -8.712 5.505 10.492 1.00 78.44 82 ARG A N 1
ATOM 615 C CA . ARG A 1 82 ? -9.737 6.397 11.064 1.00 78.44 82 ARG A CA 1
ATOM 616 C C . ARG A 1 82 ? -11.000 5.633 11.448 1.00 78.44 82 ARG A C 1
ATOM 618 O O . ARG A 1 82 ? -11.510 5.839 12.544 1.00 78.44 82 ARG A O 1
ATOM 625 N N . GLU A 1 83 ? -11.477 4.752 10.574 1.00 82.44 83 GLU A N 1
ATOM 626 C CA . GLU A 1 83 ? -12.663 3.924 10.829 1.00 82.44 83 GLU A CA 1
ATOM 627 C C . GLU A 1 83 ? -12.438 2.980 12.015 1.00 82.44 83 GLU A C 1
ATOM 629 O O . GLU A 1 83 ? -13.264 2.923 12.924 1.00 82.44 83 GLU A O 1
ATOM 634 N N . HIS A 1 84 ? -11.279 2.321 12.064 1.00 86.44 84 HIS A N 1
ATOM 635 C CA . HIS A 1 84 ? -10.883 1.457 13.171 1.00 86.44 84 HIS A CA 1
ATOM 636 C C . HIS A 1 84 ? -10.792 2.225 14.497 1.00 86.44 84 HIS A C 1
ATOM 638 O O . HIS A 1 84 ? -11.334 1.776 15.504 1.00 86.44 84 HIS A O 1
ATOM 644 N N . GLY A 1 85 ? -10.167 3.409 14.505 1.00 81.56 85 GLY A N 1
ATOM 645 C CA . GLY A 1 85 ? -10.094 4.255 15.700 1.00 81.56 85 GLY A CA 1
ATOM 646 C C . GLY A 1 85 ? -11.471 4.719 16.189 1.00 81.56 85 GLY A C 1
ATOM 647 O O . GLY A 1 85 ? -11.742 4.692 17.388 1.00 81.56 85 GLY A O 1
ATOM 648 N N . ALA A 1 86 ? -12.367 5.095 15.272 1.00 77.88 86 ALA A N 1
ATOM 649 C CA . ALA A 1 86 ? -13.734 5.481 15.615 1.00 77.88 86 ALA A CA 1
ATOM 650 C C . ALA A 1 86 ? -14.533 4.312 16.214 1.00 77.88 86 ALA A C 1
ATOM 652 O O . ALA A 1 86 ? -15.199 4.490 17.235 1.00 77.88 86 ALA A O 1
ATOM 653 N N . LEU A 1 87 ? -14.429 3.119 15.619 1.00 83.56 87 LEU A N 1
ATOM 654 C CA . LEU A 1 87 ? -15.071 1.904 16.126 1.00 83.56 87 LEU A CA 1
ATOM 655 C C . LEU A 1 87 ? -14.544 1.518 17.508 1.00 83.56 87 LEU A C 1
ATOM 657 O O . LEU A 1 87 ? -15.342 1.233 18.399 1.00 83.56 87 LEU A O 1
ATOM 661 N N . HIS A 1 88 ? -13.227 1.570 17.711 1.00 83.69 88 HIS A N 1
ATOM 662 C CA . HIS A 1 88 ? -12.623 1.270 19.005 1.00 83.69 88 HIS A CA 1
ATOM 663 C C . HIS A 1 88 ? -13.086 2.245 20.098 1.00 83.69 88 HIS A C 1
ATOM 665 O O . HIS A 1 88 ? -13.482 1.825 21.183 1.00 83.69 88 HIS A O 1
ATOM 671 N N . ASN A 1 89 ? -13.125 3.549 19.807 1.00 79.62 89 ASN A N 1
ATOM 672 C CA . ASN A 1 89 ? -13.624 4.543 20.760 1.00 79.62 89 ASN A CA 1
ATOM 673 C C . ASN A 1 89 ? -15.112 4.334 21.082 1.00 79.62 89 ASN A C 1
ATOM 675 O O . ASN A 1 89 ? -15.505 4.376 22.247 1.00 79.62 89 ASN A O 1
ATOM 679 N N . ALA A 1 90 ? -15.942 4.075 20.066 1.00 78.25 90 ALA A N 1
ATOM 680 C CA . ALA A 1 90 ? -17.361 3.783 20.262 1.00 78.25 90 ALA A CA 1
ATOM 681 C C . ALA A 1 90 ? -17.567 2.526 21.121 1.00 78.25 90 ALA A C 1
ATOM 683 O O . ALA A 1 90 ? -18.417 2.513 22.010 1.00 78.25 90 ALA A O 1
ATOM 684 N N . GLN A 1 91 ? -16.752 1.494 20.896 1.00 82.69 91 GLN A N 1
ATOM 685 C CA . GLN A 1 91 ? -16.742 0.275 21.692 1.00 82.69 91 GLN A CA 1
ATOM 686 C C . GLN A 1 91 ? -16.389 0.557 23.155 1.00 82.69 91 GLN A C 1
ATOM 688 O O . GLN A 1 91 ? -17.107 0.093 24.036 1.00 82.69 91 GLN A O 1
ATOM 693 N N . GLN A 1 92 ? -15.329 1.322 23.431 1.00 81.88 92 GLN A N 1
ATOM 694 C CA . GLN A 1 92 ? -14.952 1.652 24.808 1.00 81.88 92 GLN A CA 1
ATOM 695 C C . GLN A 1 92 ? -16.052 2.433 25.538 1.00 81.88 92 GLN A C 1
ATOM 697 O O . GLN A 1 92 ? -16.368 2.117 26.685 1.00 81.88 92 GLN A O 1
ATOM 702 N N . LEU A 1 93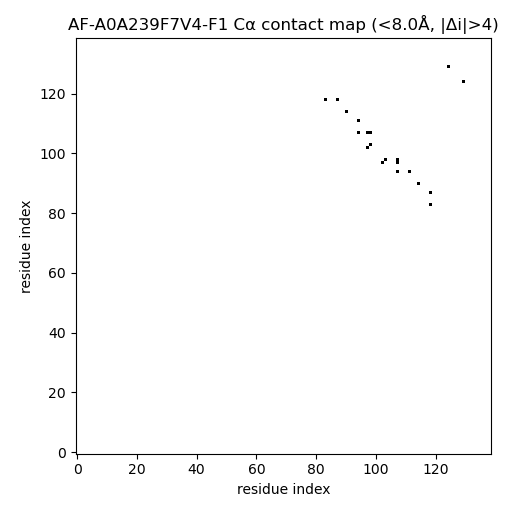 ? -16.687 3.398 24.863 1.00 82.31 93 LEU A N 1
ATOM 703 C CA . LEU A 1 93 ? -17.819 4.151 25.413 1.00 82.31 93 LEU A CA 1
ATOM 704 C C . LEU A 1 93 ? -19.027 3.252 25.711 1.00 82.31 93 LEU A C 1
ATOM 706 O O . LEU A 1 93 ? -19.676 3.400 26.744 1.00 82.31 93 LEU A O 1
ATOM 710 N N . LEU A 1 94 ? -19.333 2.307 24.818 1.00 81.06 94 LEU A N 1
ATOM 711 C CA . LEU A 1 94 ? -20.426 1.361 25.023 1.00 81.06 94 LEU A CA 1
ATOM 712 C C . LEU A 1 94 ? -20.112 0.394 26.175 1.00 81.06 94 LEU A C 1
ATOM 714 O O . LEU A 1 94 ? -20.962 0.145 27.026 1.00 81.06 94 LEU A O 1
ATOM 718 N N . ALA A 1 95 ? -18.889 -0.137 26.215 1.00 80.75 95 ALA A N 1
ATOM 719 C CA . ALA A 1 95 ? -18.449 -1.081 27.233 1.00 80.75 95 ALA A CA 1
ATOM 720 C C . ALA A 1 95 ? -18.456 -0.449 28.633 1.00 80.75 95 ALA A C 1
ATOM 722 O O . ALA A 1 95 ? -18.917 -1.086 29.581 1.00 80.75 95 ALA A O 1
ATOM 723 N N . SER A 1 96 ? -18.002 0.802 28.772 1.00 81.94 96 SER A N 1
ATOM 724 C CA . SER A 1 96 ? -18.025 1.516 30.055 1.00 81.94 96 SER A CA 1
ATOM 725 C C . SER A 1 96 ? -19.454 1.786 30.534 1.00 81.94 96 SER A C 1
ATOM 727 O O . SER A 1 96 ? -19.777 1.500 31.688 1.00 81.94 96 SER A O 1
ATOM 729 N N . ALA A 1 97 ? -20.347 2.228 29.643 1.00 79.38 97 ALA A N 1
ATOM 730 C CA . ALA A 1 97 ? -21.756 2.443 29.968 1.00 79.38 97 ALA A CA 1
ATOM 731 C C . ALA A 1 97 ? -22.474 1.140 30.366 1.00 79.38 97 ALA A C 1
ATOM 733 O O . ALA A 1 97 ? -23.229 1.116 31.338 1.00 79.38 97 ALA A O 1
ATOM 734 N N . LEU A 1 98 ? -22.219 0.039 29.652 1.00 81.69 98 LEU A N 1
ATOM 735 C CA . LEU A 1 98 ? -22.822 -1.262 29.954 1.00 81.69 98 LEU A CA 1
ATOM 736 C C . LEU A 1 98 ? -22.316 -1.844 31.279 1.00 81.69 98 LEU A C 1
ATOM 738 O O . LEU A 1 98 ? -23.112 -2.393 32.037 1.00 81.69 98 LEU A O 1
ATOM 742 N N . ARG A 1 99 ? -21.027 -1.679 31.604 1.00 79.44 99 ARG A N 1
ATOM 743 C CA . ARG A 1 99 ? -20.474 -2.074 32.913 1.00 79.44 99 ARG A CA 1
ATOM 744 C C . ARG A 1 99 ? -21.068 -1.284 34.070 1.00 79.44 99 ARG A C 1
ATOM 746 O O . ARG A 1 99 ? -21.273 -1.854 35.135 1.00 79.44 99 ARG A O 1
ATOM 753 N N . ALA A 1 100 ? -21.340 0.005 33.869 1.00 84.81 100 ALA A N 1
ATOM 754 C CA . ALA A 1 100 ? -21.992 0.828 34.883 1.00 84.81 100 ALA A CA 1
ATOM 755 C C . ALA A 1 100 ? -23.429 0.358 35.175 1.00 84.81 100 ALA A C 1
ATOM 757 O O . ALA A 1 100 ? -23.896 0.484 36.304 1.00 84.81 100 ALA A O 1
ATOM 758 N N . LEU A 1 101 ? -24.120 -0.195 34.170 1.00 86.00 101 LEU A N 1
ATOM 7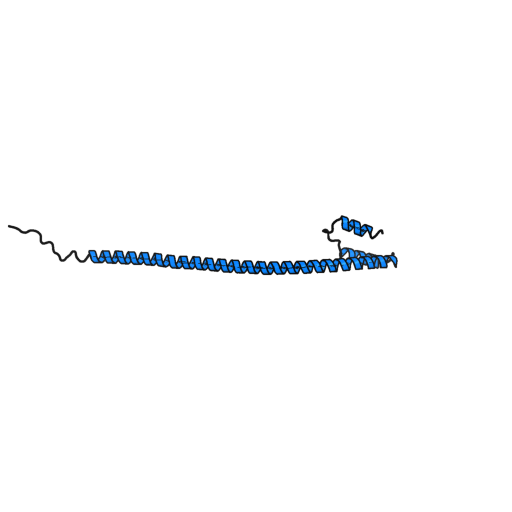59 C CA . LEU A 1 101 ? -25.481 -0.717 34.306 1.00 86.00 101 LEU A CA 1
ATOM 760 C C . LEU A 1 101 ? -25.530 -2.126 34.913 1.00 86.00 101 LEU A C 1
ATOM 762 O O . LEU A 1 101 ? -26.360 -2.377 35.783 1.00 86.00 101 LEU A O 1
ATOM 766 N N . ASP A 1 102 ? -24.670 -3.041 34.459 1.00 84.25 102 ASP A N 1
ATOM 767 C CA . ASP A 1 102 ? -24.642 -4.433 34.927 1.00 84.25 102 ASP A CA 1
ATOM 768 C C . ASP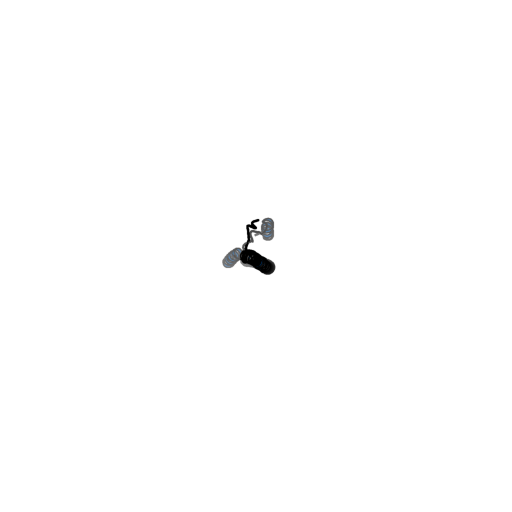 A 1 102 ? -23.195 -4.952 35.073 1.00 84.25 102 ASP A C 1
ATOM 770 O O . ASP A 1 102 ? -22.655 -5.611 34.177 1.00 84.25 102 ASP A O 1
ATOM 774 N N . PRO A 1 103 ? -22.534 -4.665 36.210 1.00 80.12 103 PRO A N 1
ATOM 775 C CA . PRO A 1 103 ? -21.114 -4.961 36.401 1.00 80.12 103 PRO A CA 1
ATOM 776 C C . PRO A 1 103 ? -20.799 -6.458 36.541 1.00 80.12 103 PRO A C 1
ATOM 778 O O . PRO A 1 103 ? -19.663 -6.871 36.308 1.00 80.12 103 PRO A O 1
ATOM 781 N N . ASN A 1 104 ? -21.780 -7.289 36.906 1.00 84.44 104 ASN A N 1
ATOM 782 C CA . ASN A 1 104 ? -21.560 -8.714 37.178 1.00 84.44 104 ASN A CA 1
ATOM 783 C C . ASN A 1 104 ? -21.894 -9.621 35.989 1.00 84.44 104 ASN A C 1
ATOM 785 O O . ASN A 1 104 ? -21.728 -10.841 36.083 1.00 84.44 104 ASN A O 1
ATOM 789 N N . ASN A 1 105 ? -22.318 -9.055 34.858 1.00 85.19 105 ASN A N 1
ATOM 790 C CA . ASN A 1 105 ? -22.702 -9.837 33.696 1.00 85.19 105 ASN A CA 1
ATOM 791 C C . ASN A 1 105 ? -21.490 -10.545 33.051 1.00 85.19 105 ASN A C 1
ATOM 793 O O . ASN A 1 105 ? -20.585 -9.886 32.525 1.00 85.19 105 ASN A O 1
ATOM 797 N N . PRO A 1 106 ? -21.444 -11.890 33.028 1.00 83.81 106 PRO A N 1
ATOM 798 C CA . PRO A 1 106 ? -20.339 -12.617 32.407 1.00 83.81 106 PRO A CA 1
ATOM 799 C C . PRO A 1 106 ? -20.290 -12.436 30.883 1.00 83.81 106 PRO A C 1
ATOM 801 O O . PRO A 1 106 ? -19.202 -12.475 30.311 1.00 83.81 106 PRO A O 1
ATOM 804 N N . ALA A 1 107 ? -21.429 -12.189 30.223 1.00 83.56 107 ALA A N 1
ATOM 805 C CA . ALA A 1 107 ? -21.479 -11.987 28.776 1.00 83.56 107 ALA A CA 1
ATOM 806 C C . ALA A 1 107 ? -20.812 -10.667 28.360 1.00 83.56 107 ALA A C 1
ATOM 808 O O . ALA A 1 107 ? -20.129 -10.628 27.339 1.00 83.56 107 ALA A O 1
ATOM 809 N N . LEU A 1 108 ? -20.939 -9.611 29.176 1.00 79.88 108 LEU A N 1
ATOM 810 C CA . LEU A 1 108 ? -20.270 -8.328 28.932 1.00 79.88 108 LEU A CA 1
ATOM 811 C C . LEU A 1 108 ? -18.749 -8.439 29.072 1.00 79.88 108 LEU A C 1
ATOM 813 O O . LEU A 1 108 ? -18.020 -7.851 28.277 1.00 79.88 108 LEU A O 1
ATOM 817 N N . ARG A 1 109 ? -18.264 -9.229 30.039 1.00 77.88 109 ARG A N 1
ATOM 818 C CA . ARG A 1 109 ? -16.827 -9.517 30.174 1.00 77.88 109 ARG A CA 1
ATOM 819 C C . ARG A 1 109 ? -16.291 -10.268 28.959 1.00 77.88 109 ARG A C 1
ATOM 821 O O . ARG A 1 109 ? -15.300 -9.846 28.380 1.00 77.88 109 ARG A O 1
ATOM 828 N N . MET A 1 110 ? -16.993 -11.317 28.527 1.00 81.19 110 MET A N 1
ATOM 829 C CA . MET A 1 110 ? -16.585 -12.103 27.361 1.00 81.19 110 MET A CA 1
ATOM 830 C C . MET A 1 110 ? -16.619 -11.282 26.063 1.00 81.19 110 MET A C 1
ATOM 832 O O . MET A 1 110 ? -15.730 -11.417 25.226 1.00 81.19 110 MET A O 1
ATOM 836 N N . ALA A 1 111 ? -17.617 -10.407 25.899 1.00 80.25 111 ALA A N 1
ATOM 837 C CA . ALA A 1 111 ? -17.679 -9.486 24.770 1.00 80.25 111 ALA A CA 1
ATOM 838 C C . ALA A 1 111 ? -16.504 -8.496 24.780 1.00 80.25 111 ALA A C 1
ATOM 840 O O . ALA A 1 111 ? -15.886 -8.297 23.738 1.00 80.25 111 ALA A O 1
ATOM 841 N N . ASP A 1 112 ? -16.153 -7.920 25.936 1.00 76.69 112 ASP A N 1
ATOM 842 C CA . ASP A 1 112 ? -14.998 -7.021 26.038 1.00 76.69 112 ASP A CA 1
ATOM 843 C C . ASP A 1 112 ? -13.681 -7.732 25.710 1.00 76.69 112 ASP A C 1
ATOM 845 O O . ASP A 1 112 ? -12.866 -7.178 24.980 1.00 76.69 112 ASP A O 1
ATOM 849 N N . ASP A 1 113 ? -13.493 -8.971 26.168 1.00 81.81 113 ASP A N 1
ATOM 850 C CA . ASP A 1 113 ? -12.293 -9.756 25.860 1.00 81.81 113 ASP A CA 1
ATOM 851 C C . ASP A 1 113 ? -12.161 -10.036 24.355 1.00 81.81 113 ASP A C 1
ATOM 853 O O . ASP A 1 113 ? -11.083 -9.865 23.781 1.00 81.81 113 ASP A O 1
ATOM 857 N N . LEU A 1 114 ? -13.260 -10.416 23.691 1.00 82.06 114 LEU A N 1
ATOM 858 C CA . LEU A 1 114 ? -13.288 -10.624 22.239 1.00 82.06 114 LEU A CA 1
ATOM 859 C C . LEU A 1 114 ? -13.007 -9.325 21.475 1.00 82.06 114 LEU A C 1
ATOM 861 O O . LEU A 1 114 ? -12.283 -9.328 20.480 1.00 82.06 114 LEU A O 1
ATOM 865 N N . LEU A 1 115 ? -13.551 -8.206 21.949 1.00 76.75 115 LEU A N 1
ATOM 866 C CA . LEU A 1 115 ? -13.353 -6.905 21.322 1.00 76.75 115 LEU A CA 1
ATOM 867 C C . LEU A 1 115 ? -11.927 -6.379 21.545 1.00 76.75 115 LEU A C 1
ATOM 869 O O . LEU A 1 115 ? -11.321 -5.875 20.607 1.00 76.75 115 LEU A O 1
ATOM 873 N N . ARG A 1 116 ? -11.330 -6.571 22.727 1.00 74.62 116 ARG A N 1
ATOM 874 C CA . ARG A 1 116 ? -9.909 -6.261 22.981 1.00 74.62 116 ARG A CA 1
ATOM 875 C C . ARG A 1 116 ? -8.968 -7.066 22.088 1.00 74.62 116 ARG A C 1
ATOM 877 O O . ARG A 1 116 ? -7.937 -6.545 21.677 1.00 74.62 116 ARG A O 1
ATOM 884 N N . GLN A 1 117 ? -9.316 -8.316 21.781 1.00 79.81 117 GLN A N 1
ATOM 885 C CA . GLN A 1 117 ? -8.558 -9.143 20.838 1.00 79.81 117 GLN A CA 1
ATOM 886 C C . GLN A 1 117 ? -8.718 -8.657 19.392 1.00 79.81 117 GLN A C 1
ATOM 888 O O . GLN A 1 117 ? -7.736 -8.606 18.656 1.00 79.81 117 GLN A O 1
ATOM 893 N N . ALA A 1 118 ? -9.936 -8.280 18.990 1.00 76.19 118 ALA A N 1
ATOM 894 C CA . ALA A 1 118 ? -10.219 -7.771 17.648 1.00 76.19 118 ALA A CA 1
ATOM 895 C C . ALA A 1 118 ? -9.607 -6.381 17.390 1.00 76.19 118 ALA A C 1
ATOM 897 O O . ALA A 1 118 ? -9.178 -6.100 16.274 1.00 76.19 118 ALA A O 1
ATOM 898 N N . PHE A 1 119 ? -9.535 -5.538 18.423 1.00 69.38 119 PHE A N 1
ATOM 899 C CA . PHE A 1 119 ? -8.973 -4.187 18.391 1.00 69.38 119 PHE A CA 1
ATOM 900 C C . PHE A 1 119 ? -7.718 -4.096 19.272 1.00 69.38 119 PHE A C 1
ATOM 902 O O . PHE A 1 119 ? -7.641 -3.268 20.183 1.00 69.38 119 PHE A O 1
ATOM 909 N N . ALA A 1 120 ? -6.733 -4.964 19.028 1.00 66.50 120 ALA A N 1
ATOM 910 C CA . ALA A 1 120 ? -5.452 -4.881 19.723 1.00 66.50 120 ALA A CA 1
ATOM 911 C C . ALA A 1 120 ? -4.805 -3.505 19.481 1.00 66.50 120 ALA A C 1
ATOM 913 O O . ALA A 1 120 ? -4.781 -3.005 18.354 1.00 66.50 120 ALA A O 1
ATOM 914 N N . VAL A 1 121 ? -4.285 -2.887 20.545 1.00 60.81 121 VAL A N 1
ATOM 915 C CA . VAL A 1 121 ? -3.566 -1.610 20.447 1.00 60.81 121 VAL A CA 1
ATOM 916 C C . VAL A 1 121 ? -2.379 -1.804 19.505 1.00 60.81 121 VAL A C 1
ATOM 918 O O . VAL A 1 121 ? -1.531 -2.663 19.749 1.00 60.81 121 VAL A O 1
ATOM 921 N N . ASP A 1 122 ? -2.341 -1.025 18.422 1.00 57.94 122 ASP A N 1
ATOM 922 C CA . ASP A 1 122 ? -1.255 -1.057 17.441 1.00 57.94 122 ASP A CA 1
ATOM 923 C C . ASP A 1 122 ? 0.085 -0.847 18.180 1.00 57.94 122 ASP A C 1
ATOM 925 O O . ASP A 1 122 ? 0.229 0.176 18.862 1.00 57.94 122 ASP A O 1
ATOM 929 N N . PRO A 1 123 ? 1.062 -1.772 18.084 1.00 53.22 123 PRO A N 1
ATOM 930 C CA . PRO A 1 123 ? 2.356 -1.675 18.769 1.00 53.22 123 PRO A CA 1
ATOM 931 C C . PRO A 1 123 ? 3.199 -0.461 18.344 1.00 53.22 123 PRO A C 1
ATOM 933 O O . PRO A 1 123 ? 4.206 -0.167 18.986 1.00 53.22 123 PRO A O 1
ATOM 936 N N . VAL A 1 124 ? 2.806 0.255 17.285 1.00 51.09 124 VAL A N 1
ATOM 937 C CA . VAL A 1 124 ? 3.421 1.525 16.860 1.00 51.09 124 VAL A CA 1
ATOM 938 C C . VAL A 1 124 ? 2.874 2.727 17.646 1.00 51.09 124 VAL A C 1
ATOM 940 O O . VAL A 1 124 ? 3.418 3.827 17.556 1.00 51.09 124 VAL A O 1
ATOM 943 N N . THR A 1 125 ? 1.817 2.542 18.442 1.00 52.97 125 THR A N 1
ATOM 944 C CA . THR A 1 125 ? 1.273 3.599 19.300 1.00 52.97 125 THR A CA 1
ATOM 945 C C . THR A 1 125 ? 2.304 3.958 20.374 1.00 52.97 125 THR A C 1
ATOM 947 O O . THR A 1 125 ? 2.669 3.087 21.168 1.00 52.97 125 THR A O 1
ATOM 950 N N . PRO A 1 126 ? 2.780 5.216 20.431 1.00 52.91 126 PRO A N 1
ATOM 951 C CA . PRO A 1 126 ? 3.749 5.638 21.430 1.00 52.91 126 PRO A CA 1
ATOM 952 C C . PRO A 1 126 ? 3.251 5.317 22.858 1.00 52.91 126 PRO A C 1
ATOM 954 O O . PRO A 1 126 ? 2.074 5.547 23.167 1.00 52.91 126 PRO A O 1
ATOM 957 N N . PRO A 1 127 ? 4.095 4.737 23.733 1.00 56.56 127 PRO A N 1
ATOM 958 C CA . PRO A 1 127 ? 3.679 4.231 25.048 1.00 56.56 127 PRO A CA 1
ATOM 959 C C . PRO A 1 127 ? 3.103 5.322 25.968 1.00 56.56 127 PRO A C 1
ATOM 961 O O . PRO A 1 127 ? 2.279 5.048 26.842 1.00 56.56 127 PRO A O 1
ATOM 964 N N . ASP A 1 128 ? 3.474 6.576 25.730 1.00 54.72 128 ASP A N 1
ATOM 965 C CA . ASP A 1 128 ? 2.933 7.782 26.352 1.00 54.72 128 ASP A CA 1
ATOM 966 C C . ASP A 1 128 ? 1.453 8.031 26.012 1.00 54.72 128 ASP A C 1
ATOM 968 O O . ASP A 1 128 ? 0.701 8.487 26.878 1.00 54.72 128 ASP A O 1
ATOM 972 N N . MET A 1 129 ? 0.980 7.659 24.817 1.00 55.94 129 MET A N 1
ATOM 973 C CA . MET A 1 129 ? -0.444 7.730 24.460 1.00 55.94 129 MET A CA 1
ATOM 974 C C . MET A 1 129 ? -1.267 6.618 25.118 1.00 55.94 129 MET A C 1
ATOM 976 O O . MET A 1 129 ? -2.365 6.885 25.606 1.00 55.94 129 MET A O 1
ATOM 980 N N . VAL A 1 130 ? -0.725 5.400 25.214 1.00 57.47 130 VAL A N 1
ATOM 981 C CA . VAL A 1 130 ? -1.375 4.276 25.918 1.00 57.47 130 VAL A CA 1
ATOM 982 C C . VAL A 1 130 ? -1.541 4.598 27.408 1.00 57.47 130 VAL A C 1
ATOM 984 O O . VAL A 1 130 ? -2.622 4.425 27.970 1.00 57.47 130 VAL A O 1
ATOM 987 N N . ALA A 1 131 ? -0.512 5.181 28.030 1.00 57.62 131 ALA A N 1
ATOM 988 C CA . ALA A 1 131 ? -0.564 5.662 29.411 1.00 57.62 131 ALA A CA 1
ATOM 989 C C . ALA A 1 131 ? -1.475 6.890 29.610 1.00 57.62 131 ALA A C 1
ATOM 991 O O . ALA A 1 131 ? -1.826 7.229 30.742 1.00 57.62 131 ALA A O 1
ATOM 992 N N . THR A 1 132 ? -1.824 7.607 28.539 1.00 57.62 132 THR A N 1
ATOM 993 C CA . THR A 1 132 ? -2.774 8.730 28.590 1.00 57.62 132 THR A CA 1
ATOM 994 C C . THR A 1 132 ? -4.213 8.233 28.443 1.00 57.62 132 THR A C 1
ATOM 996 O O . THR A 1 132 ? -5.074 8.677 29.195 1.00 57.62 132 THR A O 1
ATOM 999 N N . LEU A 1 133 ? -4.464 7.239 27.584 1.00 55.34 133 LEU A N 1
ATOM 1000 C CA . LEU A 1 133 ? -5.760 6.555 27.492 1.00 55.34 133 LEU A CA 1
ATOM 1001 C C . LEU A 1 133 ? -6.107 5.818 28.796 1.00 55.34 133 LEU A C 1
ATOM 1003 O O . LEU A 1 133 ? -7.208 5.988 29.306 1.00 55.34 133 LEU A O 1
ATOM 1007 N N . GLY A 1 134 ? -5.143 5.124 29.412 1.00 58.97 134 GLY A N 1
ATOM 1008 C CA . GLY A 1 134 ? -5.325 4.506 30.734 1.00 58.97 134 GLY A CA 1
ATOM 1009 C C . GLY A 1 134 ? -5.477 5.495 31.902 1.00 58.97 134 GLY A C 1
ATOM 1010 O O . GLY A 1 134 ? -5.822 5.085 33.000 1.00 58.97 134 GLY A O 1
ATOM 1011 N N . ARG A 1 135 ? -5.220 6.797 31.698 1.00 56.06 135 ARG A N 1
ATOM 1012 C CA . ARG A 1 135 ? -5.486 7.857 32.694 1.00 56.06 135 ARG A CA 1
ATOM 1013 C C . ARG A 1 135 ? -6.859 8.508 32.532 1.00 56.06 135 ARG A C 1
ATOM 1015 O O . ARG A 1 135 ? -7.332 9.130 33.477 1.00 56.06 135 ARG A O 1
ATOM 1022 N N . ILE A 1 136 ? -7.467 8.402 31.350 1.00 54.94 136 ILE A N 1
ATOM 1023 C CA . ILE A 1 136 ? -8.834 8.877 31.086 1.00 54.94 136 ILE A CA 1
ATOM 1024 C C . ILE A 1 136 ? -9.865 7.877 31.645 1.00 54.94 136 ILE A C 1
ATOM 1026 O O . ILE A 1 136 ? -10.973 8.285 31.983 1.00 54.94 136 ILE A O 1
ATOM 1030 N N . ASP A 1 137 ? -9.476 6.612 31.823 1.00 39.91 137 ASP A N 1
ATOM 1031 C CA . ASP A 1 137 ? -10.264 5.554 32.465 1.00 39.91 137 ASP A CA 1
ATOM 1032 C C . ASP A 1 137 ? -9.627 5.121 33.805 1.00 39.91 137 ASP A C 1
ATOM 1034 O O . ASP A 1 137 ? -8.806 4.202 33.824 1.00 39.91 137 ASP A O 1
ATOM 1038 N N . PRO A 1 138 ? -9.916 5.788 34.941 1.00 39.38 138 PRO A N 1
ATOM 1039 C CA . PRO A 1 138 ? -9.583 5.242 36.249 1.00 39.38 138 PRO A CA 1
ATOM 1040 C C . PRO A 1 138 ? -10.634 4.191 36.646 1.00 39.38 138 PRO A C 1
ATOM 1042 O O . PRO A 1 138 ? -11.669 4.535 37.223 1.00 39.38 138 PRO A O 1
ATOM 1045 N N . ALA A 1 139 ? -10.348 2.920 36.355 1.00 41.22 139 ALA A N 1
ATOM 1046 C CA . ALA A 1 139 ? -11.064 1.753 36.877 1.00 41.22 139 ALA A CA 1
ATOM 1047 C C . ALA A 1 139 ? -10.084 0.647 37.294 1.00 41.22 139 ALA A C 1
ATOM 1049 O O . ALA A 1 139 ? -9.295 0.190 36.435 1.00 41.22 139 ALA A O 1
#

Mean predicted aligned error: 18.36 Å

Radius of gyration: 47.0 Å; Cα contacts (8 Å, |Δi|>4): 10; chains: 1; bounding box: 103×22×127 Å

Solvent-accessible surface area (backbone atoms only — not comparable to full-atom values): 8128 Å² total; per-residue (Å²): 135,87,86,84,79,89,76,76,87,80,74,75,74,70,63,64,59,56,53,54,54,50,52,51,51,49,50,51,52,53,52,50,52,52,58,52,47,50,60,48,51,55,54,47,52,53,49,50,52,52,50,50,54,53,49,53,54,49,48,55,48,53,52,53,52,49,52,50,50,52,52,51,51,52,52,50,52,56,49,48,52,51,53,50,51,52,52,52,52,52,48,52,56,50,52,54,55,48,40,74,74,49,74,82,47,66,67,60,53,53,51,50,54,54,46,48,64,76,60,56,79,62,88,84,55,57,69,70,56,55,59,47,54,57,61,75,52,87,125